Protein AF-A0A2V6NIA3-F1 (afdb_monomer_lite)

Radius of gyration: 20.64 Å; chains: 1; bounding box: 39×41×68 Å

pLDDT: mean 88.33, std 17.17, range [37.25, 98.81]

Foldseek 3Di:
DDDDDDDPPVPPDDPPQDKAKWKFFFDLVLCVDPVNCVVCVPDDSVDTDIDIDMDSDDRVVVLVCQCVVNVHDPRSVVTTDGIDCVVGPD

Sequence (90 aa):
MKRLRRLWRKEKSEPSFHHHVYVVLLEEKAAKHPSILRANPRRDPRKPCVYVGMSGLPPEHRFENHRHGYKSAWVVRKYGVRLMPELYQH

Secondary structure (DSSP, 8-state):
-------------------EEEEEEEPHHHHT-HHHHHH-TT--TTSPPEEEEEESS-HHHHHHHHHTTTT--HHHHHHEEEE-GGGT--

Structure (mmCIF, N/CA/C/O backbone):
data_AF-A0A2V6NIA3-F1
#
_entry.id   AF-A0A2V6NIA3-F1
#
loop_
_atom_site.group_PDB
_atom_site.id
_atom_site.type_symbol
_atom_site.label_atom_id
_atom_site.label_alt_id
_atom_site.label_comp_id
_atom_site.label_asym_id
_atom_site.label_entity_id
_atom_site.label_seq_id
_atom_site.pdbx_PDB_ins_code
_atom_site.Cartn_x
_atom_site.Cartn_y
_atom_site.Cartn_z
_atom_site.occupancy
_atom_site.B_iso_or_equiv
_atom_site.auth_seq_id
_atom_site.auth_comp_id
_atom_site.auth_asym_id
_atom_site.auth_atom_id
_atom_site.pdbx_PDB_model_num
ATOM 1 N N . MET A 1 1 ? 22.032 -27.545 -56.214 1.00 39.69 1 MET A N 1
ATOM 2 C CA . MET A 1 1 ? 22.821 -27.956 -55.027 1.00 39.69 1 MET A CA 1
ATOM 3 C C . MET A 1 1 ? 23.190 -26.724 -54.209 1.00 39.69 1 MET A C 1
ATOM 5 O O . MET A 1 1 ? 23.776 -25.833 -54.795 1.00 39.69 1 MET A O 1
ATOM 9 N N . LYS A 1 2 ? 22.935 -26.764 -52.884 1.00 37.25 2 LYS A N 1
ATOM 10 C CA . LYS A 1 2 ? 23.594 -25.994 -51.794 1.00 37.25 2 LYS A CA 1
ATOM 11 C C . LYS A 1 2 ? 23.386 -24.460 -51.815 1.00 37.25 2 LYS A C 1
ATOM 13 O O . LYS A 1 2 ? 23.731 -23.813 -52.779 1.00 37.25 2 LYS A O 1
ATOM 18 N N . ARG A 1 3 ? 22.922 -23.767 -50.774 1.00 43.56 3 ARG A N 1
ATOM 19 C CA . ARG A 1 3 ? 22.532 -24.075 -49.388 1.00 43.56 3 ARG A CA 1
ATOM 20 C C . ARG A 1 3 ? 21.621 -22.925 -48.939 1.00 43.56 3 ARG A C 1
ATOM 22 O O . ARG A 1 3 ? 22.020 -21.769 -49.016 1.00 43.56 3 ARG A O 1
ATOM 29 N N . LEU A 1 4 ? 20.457 -23.256 -48.392 1.00 53.69 4 LEU A N 1
ATOM 30 C CA . LEU A 1 4 ? 19.699 -22.369 -47.513 1.00 53.69 4 LEU A CA 1
ATOM 31 C C . LEU A 1 4 ? 20.520 -22.112 -46.235 1.00 53.69 4 LEU 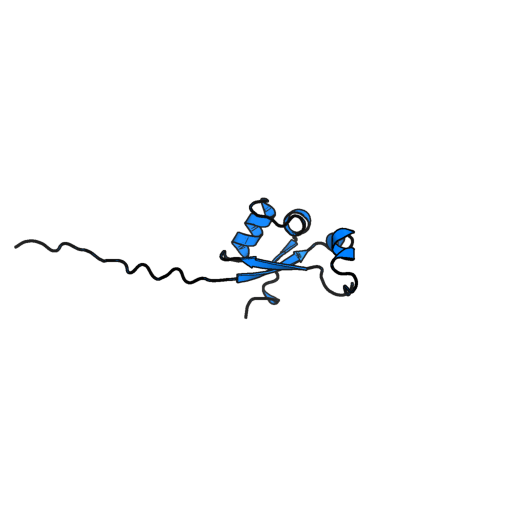A C 1
ATOM 33 O O . LEU A 1 4 ? 20.835 -23.048 -45.500 1.00 53.69 4 LEU A O 1
ATOM 37 N N . ARG A 1 5 ? 20.863 -20.852 -45.961 1.00 51.50 5 ARG A N 1
ATOM 38 C CA . ARG A 1 5 ? 21.252 -20.347 -44.631 1.00 51.50 5 ARG A CA 1
ATOM 39 C C . ARG A 1 5 ? 20.532 -19.011 -44.454 1.00 51.50 5 ARG A C 1
ATOM 41 O O . ARG A 1 5 ? 20.956 -18.001 -44.987 1.00 51.50 5 ARG A O 1
ATOM 48 N N . ARG A 1 6 ? 19.291 -19.035 -43.967 1.00 56.03 6 ARG A N 1
ATOM 49 C CA . ARG A 1 6 ? 18.942 -18.856 -42.548 1.00 56.03 6 ARG A CA 1
ATOM 50 C C . ARG A 1 6 ? 19.627 -17.634 -41.948 1.00 56.03 6 ARG A C 1
ATOM 52 O O . ARG A 1 6 ? 20.719 -17.776 -41.421 1.00 56.03 6 ARG A O 1
ATOM 59 N N . LEU A 1 7 ? 18.912 -16.514 -41.914 1.00 48.81 7 LEU A N 1
ATOM 60 C CA . LEU A 1 7 ? 18.895 -15.618 -40.761 1.00 48.81 7 LEU A CA 1
ATOM 61 C C . LEU A 1 7 ? 17.482 -15.032 -40.653 1.00 48.81 7 LEU A C 1
ATOM 63 O O . LEU A 1 7 ? 17.186 -13.978 -41.204 1.00 48.81 7 LEU A O 1
ATOM 67 N N . TRP A 1 8 ? 16.602 -15.735 -39.932 1.00 49.56 8 TRP A N 1
ATOM 68 C CA . TRP A 1 8 ? 15.485 -15.074 -39.261 1.00 49.56 8 TRP A CA 1
ATOM 69 C C . TRP A 1 8 ? 16.094 -14.049 -38.305 1.00 49.56 8 TRP A C 1
ATOM 71 O O . TRP A 1 8 ? 16.471 -14.372 -37.177 1.00 49.56 8 TRP A O 1
ATOM 81 N N . ARG A 1 9 ? 16.241 -12.812 -38.776 1.00 52.97 9 ARG A N 1
ATOM 82 C CA . ARG A 1 9 ? 16.416 -11.661 -37.904 1.00 52.97 9 ARG A CA 1
ATOM 83 C C . ARG A 1 9 ? 15.064 -11.491 -37.222 1.00 52.97 9 ARG A C 1
ATOM 85 O O . ARG A 1 9 ? 14.153 -10.918 -37.799 1.00 52.97 9 ARG A O 1
ATOM 92 N N . LYS A 1 10 ? 14.911 -12.101 -36.044 1.00 57.94 10 LYS A N 1
ATOM 93 C CA . LYS A 1 10 ? 13.789 -11.824 -35.147 1.00 57.94 10 LYS A CA 1
ATOM 94 C C . LYS A 1 10 ? 13.863 -10.319 -34.904 1.00 57.94 10 LYS A C 1
ATOM 96 O O . LYS A 1 10 ? 14.812 -9.872 -34.258 1.00 57.94 10 LYS A O 1
ATOM 101 N N . GLU A 1 11 ? 12.979 -9.545 -35.528 1.00 58.19 11 GLU A N 1
ATOM 102 C CA . GLU A 1 11 ? 12.815 -8.135 -35.195 1.00 58.19 11 GLU A CA 1
ATOM 103 C C . GLU A 1 11 ? 12.654 -8.090 -33.679 1.00 58.19 11 GLU A C 1
ATOM 105 O O . GLU A 1 11 ? 11.736 -8.693 -33.117 1.00 58.19 11 GLU A O 1
ATOM 110 N N . LYS A 1 12 ? 13.635 -7.502 -32.989 1.00 57.97 12 LYS A N 1
ATOM 111 C CA . LYS A 1 12 ? 13.456 -7.173 -31.585 1.00 57.97 12 LYS A CA 1
ATOM 112 C C . LYS A 1 12 ? 12.391 -6.092 -31.607 1.00 57.97 12 LYS A C 1
ATOM 114 O O . LYS A 1 12 ? 12.697 -4.963 -31.967 1.00 57.97 12 LYS A O 1
ATOM 119 N N . SER A 1 13 ? 11.151 -6.467 -31.313 1.00 64.00 13 SER A N 1
ATOM 120 C CA . SER A 1 13 ? 10.114 -5.499 -30.989 1.00 64.00 13 SER A CA 1
ATOM 121 C C . SER A 1 13 ? 10.699 -4.552 -29.947 1.00 64.00 13 SER A C 1
ATOM 123 O O . SER A 1 13 ? 11.258 -5.031 -28.951 1.00 64.00 13 SER A O 1
ATOM 125 N N . GLU A 1 14 ? 10.608 -3.245 -30.186 1.00 62.47 14 GLU A N 1
ATOM 126 C CA . GLU A 1 14 ? 10.912 -2.236 -29.172 1.00 62.47 14 GLU A CA 1
ATOM 127 C C . GLU A 1 14 ? 10.270 -2.659 -27.843 1.00 62.47 14 GLU A C 1
ATOM 129 O O . GLU A 1 14 ? 9.140 -3.170 -27.862 1.00 62.47 14 GLU A O 1
ATOM 134 N N . PRO A 1 15 ? 10.970 -2.545 -26.697 1.00 60.81 15 PRO A N 1
ATOM 135 C CA . PRO A 1 15 ? 10.375 -2.885 -25.421 1.00 60.81 15 PRO A CA 1
ATOM 136 C C . PRO A 1 15 ? 9.189 -1.951 -25.213 1.00 60.81 15 PRO A C 1
ATOM 138 O O . PRO A 1 15 ? 9.343 -0.778 -24.888 1.00 60.81 15 PRO A O 1
ATOM 141 N N . SER A 1 16 ? 7.994 -2.478 -25.448 1.00 64.88 16 SER A N 1
ATOM 142 C CA . SER A 1 16 ? 6.764 -1.781 -25.136 1.00 64.88 16 SER A CA 1
ATOM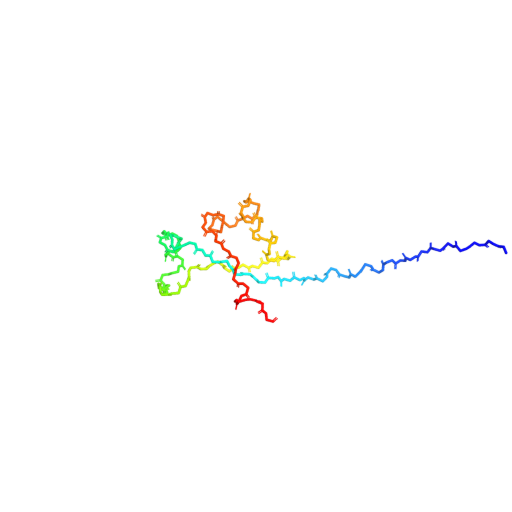 143 C C . SER A 1 16 ? 6.776 -1.518 -23.634 1.00 64.88 16 SER A C 1
ATOM 145 O O . SER A 1 16 ? 6.751 -2.452 -22.825 1.00 64.88 16 SER A O 1
ATOM 147 N N . PHE A 1 17 ? 6.911 -0.245 -23.257 1.00 60.47 17 PHE A N 1
ATOM 148 C CA . PHE A 1 17 ? 6.856 0.181 -21.867 1.00 60.47 17 PHE A CA 1
ATOM 149 C C . PHE A 1 17 ? 5.425 -0.001 -21.370 1.00 60.47 17 PHE A C 1
ATOM 151 O O . PHE A 1 17 ? 4.585 0.892 -21.448 1.00 60.47 17 PHE A O 1
ATOM 158 N N . HIS A 1 18 ? 5.142 -1.197 -20.873 1.00 74.81 18 HIS A N 1
ATOM 159 C CA . HIS A 1 18 ? 3.889 -1.493 -20.211 1.00 74.81 18 HIS A CA 1
ATOM 160 C C . HIS A 1 18 ? 4.008 -1.062 -18.755 1.00 74.81 18 HIS A C 1
ATOM 162 O O . HIS A 1 18 ? 4.714 -1.680 -17.961 1.00 74.81 18 HIS A O 1
ATOM 168 N N . HIS A 1 19 ? 3.344 0.038 -18.413 1.00 87.94 19 HIS A N 1
ATOM 169 C CA . HIS A 1 19 ? 3.156 0.437 -17.028 1.00 87.94 19 HIS A CA 1
ATOM 170 C C . HIS A 1 19 ? 1.830 -0.127 -16.528 1.00 87.94 19 HIS A C 1
ATOM 172 O O . HIS A 1 19 ? 0.780 0.097 -17.123 1.00 87.94 19 HIS A O 1
ATOM 178 N N . HIS A 1 20 ? 1.883 -0.835 -15.408 1.00 93.44 20 HIS A N 1
ATOM 179 C CA . HIS A 1 20 ? 0.718 -1.340 -14.707 1.00 93.44 20 HIS A CA 1
ATOM 180 C C . HIS A 1 20 ? 0.491 -0.502 -13.457 1.00 93.44 20 HIS A C 1
ATOM 182 O O . HIS A 1 20 ? 1.367 -0.421 -12.590 1.00 93.44 20 HIS A O 1
ATOM 188 N N . VAL A 1 21 ? -0.689 0.102 -13.350 1.00 96.69 21 VAL A N 1
ATOM 189 C CA . VAL A 1 21 ? -1.205 0.578 -12.065 1.00 96.69 21 VAL A CA 1
ATOM 190 C C . VAL A 1 21 ? -1.780 -0.625 -11.331 1.00 96.69 21 VAL A C 1
ATOM 192 O O . VAL A 1 21 ? -2.411 -1.483 -11.940 1.00 96.69 21 VAL A O 1
ATOM 195 N N . TYR A 1 22 ? -1.541 -0.705 -10.027 1.00 97.88 22 TYR A N 1
ATOM 196 C CA . TYR A 1 22 ? -2.091 -1.762 -9.193 1.00 97.88 22 TYR A CA 1
ATOM 197 C C . TYR A 1 22 ? -2.559 -1.209 -7.856 1.00 97.88 22 TYR A C 1
ATOM 199 O O . TYR A 1 22 ? -1.986 -0.261 -7.307 1.00 97.88 22 TYR A O 1
ATOM 207 N N . VAL A 1 23 ? -3.595 -1.845 -7.319 1.00 98.69 23 VAL A N 1
ATOM 208 C CA . VAL A 1 23 ? -4.164 -1.516 -6.015 1.00 98.69 23 VAL A CA 1
ATOM 209 C C . VAL A 1 23 ? -4.083 -2.740 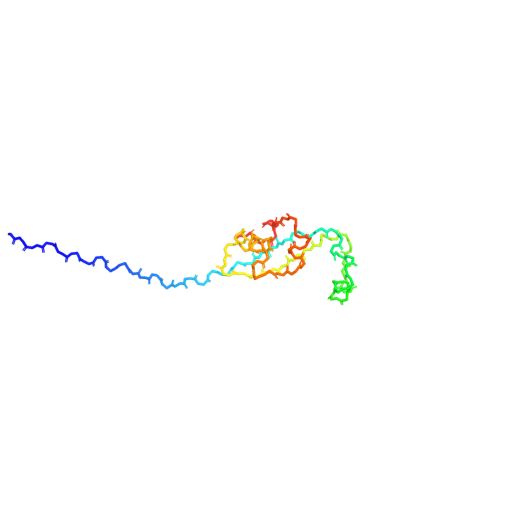-5.117 1.00 98.69 23 VAL A C 1
ATOM 211 O O . VAL A 1 23 ? -4.491 -3.833 -5.507 1.00 98.69 23 VAL A O 1
ATOM 214 N N . VAL A 1 24 ? -3.537 -2.563 -3.916 1.00 98.75 24 VAL A N 1
ATOM 215 C CA . VAL A 1 24 ? -3.442 -3.601 -2.886 1.00 98.75 24 VAL A CA 1
ATOM 216 C C . VAL A 1 24 ? -4.340 -3.222 -1.718 1.00 98.75 24 VAL A C 1
ATOM 218 O O . VAL A 1 24 ? -4.190 -2.138 -1.15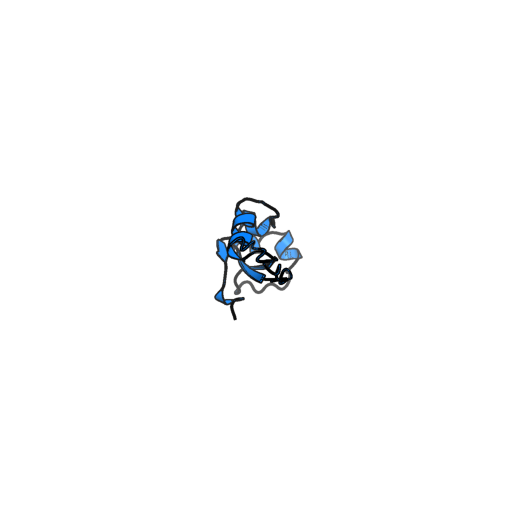3 1.00 98.75 24 VAL A O 1
ATOM 221 N N . LEU A 1 25 ? -5.222 -4.133 -1.317 1.00 98.81 25 LEU A N 1
ATOM 222 C CA . LEU A 1 25 ? -5.941 -4.041 -0.052 1.00 98.81 25 LEU A CA 1
ATOM 223 C C . LEU A 1 25 ? -4.958 -4.221 1.107 1.00 98.81 25 LEU A C 1
ATOM 225 O O . LEU A 1 25 ? -4.222 -5.208 1.156 1.00 98.81 25 LEU A O 1
ATOM 229 N N . LEU A 1 26 ? -4.963 -3.285 2.048 1.00 98.50 26 LEU A N 1
ATOM 230 C CA . LEU A 1 26 ? -4.190 -3.355 3.281 1.00 98.50 26 LEU A CA 1
ATOM 231 C C . LEU A 1 26 ? -5.085 -3.780 4.447 1.00 98.50 26 LEU A C 1
ATOM 233 O O . LEU A 1 26 ? -6.262 -3.428 4.502 1.00 98.50 26 LEU A O 1
ATOM 237 N N . GLU A 1 27 ? -4.502 -4.476 5.419 1.00 98.12 27 GLU A N 1
ATOM 238 C CA . GLU A 1 27 ? -5.147 -4.741 6.701 1.00 98.12 27 GLU A CA 1
ATOM 239 C C . GLU A 1 27 ? -5.561 -3.432 7.392 1.00 98.12 27 GLU A C 1
ATOM 241 O O . GLU A 1 27 ? -4.831 -2.437 7.365 1.00 98.12 27 GLU A O 1
ATOM 246 N N . GLU A 1 28 ? -6.686 -3.442 8.109 1.00 95.06 28 GLU A N 1
ATOM 247 C CA . GLU A 1 28 ? -7.218 -2.252 8.793 1.00 95.06 28 GLU A CA 1
ATOM 248 C C . GLU A 1 28 ? -6.229 -1.625 9.784 1.00 95.06 28 GLU A C 1
ATOM 250 O O . GLU A 1 28 ? -6.195 -0.404 9.957 1.00 95.06 28 GLU A O 1
ATOM 255 N N . LYS A 1 29 ? -5.369 -2.444 10.403 1.00 96.38 29 LYS A N 1
ATOM 256 C CA . LYS A 1 29 ? -4.322 -1.976 11.323 1.00 96.38 29 LYS A CA 1
ATOM 257 C C . LYS A 1 29 ? -3.341 -1.002 10.657 1.00 96.38 29 LYS A C 1
ATOM 259 O O . LYS A 1 29 ? -2.800 -0.136 11.343 1.00 96.38 29 LYS A O 1
ATOM 264 N N . ALA A 1 30 ? -3.157 -1.077 9.334 1.00 97.31 30 ALA A N 1
ATOM 265 C CA . ALA A 1 30 ? -2.345 -0.120 8.586 1.00 97.31 30 ALA A CA 1
ATOM 266 C C . ALA A 1 30 ? -2.911 1.304 8.689 1.00 97.31 30 ALA A C 1
ATOM 268 O O . ALA A 1 30 ? -2.159 2.250 8.912 1.00 97.31 30 ALA A O 1
ATOM 269 N N . ALA A 1 31 ? -4.237 1.461 8.614 1.00 95.75 31 ALA A N 1
ATOM 270 C CA . ALA A 1 31 ? -4.894 2.767 8.669 1.00 95.75 31 ALA A CA 1
ATOM 271 C C . ALA A 1 31 ? -4.666 3.503 9.999 1.00 95.75 31 ALA A C 1
ATOM 273 O O . ALA A 1 31 ? -4.755 4.725 10.038 1.00 95.75 31 ALA A O 1
ATOM 274 N N . LYS A 1 32 ? -4.352 2.770 11.074 1.00 95.50 32 LYS A N 1
ATOM 275 C CA . LYS A 1 32 ? -4.085 3.318 12.412 1.00 95.50 32 LYS A CA 1
ATOM 276 C C . LYS A 1 32 ? -2.612 3.688 12.626 1.00 95.50 32 LYS A C 1
ATOM 278 O O . LYS A 1 32 ? -2.264 4.224 13.674 1.00 95.50 32 LYS A O 1
ATOM 283 N N . HIS A 1 33 ? -1.727 3.397 11.670 1.00 97.25 33 HIS A N 1
ATOM 284 C CA . HIS A 1 33 ? -0.304 3.676 11.827 1.00 97.25 33 HIS A CA 1
ATOM 285 C C . HIS A 1 33 ? -0.035 5.195 11.824 1.00 97.25 33 HIS A C 1
ATOM 287 O O . HIS A 1 33 ? -0.494 5.874 10.902 1.00 97.25 33 HIS A O 1
ATOM 293 N N . PRO A 1 34 ? 0.764 5.748 12.763 1.00 97.19 34 PRO A N 1
ATOM 294 C CA . PRO A 1 34 ? 0.956 7.197 12.887 1.00 97.19 34 PRO A CA 1
ATOM 295 C C . PRO A 1 34 ? 1.440 7.888 11.608 1.00 97.19 34 PRO A C 1
ATOM 297 O O . PRO A 1 34 ? 0.975 8.976 11.277 1.00 97.19 34 PRO A O 1
ATOM 300 N N . SER A 1 35 ? 2.346 7.256 10.853 1.00 96.12 35 SER A N 1
ATOM 301 C CA . SER A 1 35 ? 2.818 7.819 9.580 1.00 96.12 35 SER A CA 1
ATOM 302 C C . SER A 1 35 ? 1.736 7.840 8.497 1.00 96.12 35 SER A C 1
ATOM 304 O O . SER A 1 35 ? 1.707 8.772 7.701 1.00 96.12 35 SER A O 1
ATOM 306 N N . ILE A 1 36 ? 0.831 6.856 8.486 1.00 96.12 36 ILE A N 1
ATOM 307 C CA . ILE A 1 36 ? -0.275 6.780 7.523 1.00 96.12 36 ILE A CA 1
ATOM 308 C C . ILE A 1 36 ? -1.347 7.808 7.882 1.00 96.12 36 ILE A C 1
ATOM 310 O O . ILE A 1 36 ? -1.799 8.533 7.002 1.00 96.12 36 ILE A O 1
ATOM 314 N N . LEU A 1 37 ? -1.684 7.942 9.168 1.00 96.06 37 LEU A N 1
ATOM 315 C CA . LEU A 1 37 ? -2.595 8.981 9.657 1.00 96.06 37 LEU A CA 1
ATOM 316 C C . LEU A 1 37 ? -2.075 10.386 9.333 1.00 96.06 37 LEU A C 1
ATOM 318 O O . LEU A 1 37 ? -2.824 11.223 8.841 1.00 96.06 37 LEU A O 1
ATOM 322 N N . ARG A 1 38 ? -0.776 10.631 9.548 1.00 97.00 38 ARG A N 1
ATOM 323 C CA . ARG A 1 38 ? -0.147 11.920 9.233 1.00 97.00 38 ARG A CA 1
ATOM 324 C C . ARG A 1 38 ? -0.134 12.212 7.733 1.00 97.00 38 ARG A C 1
ATOM 326 O O . ARG 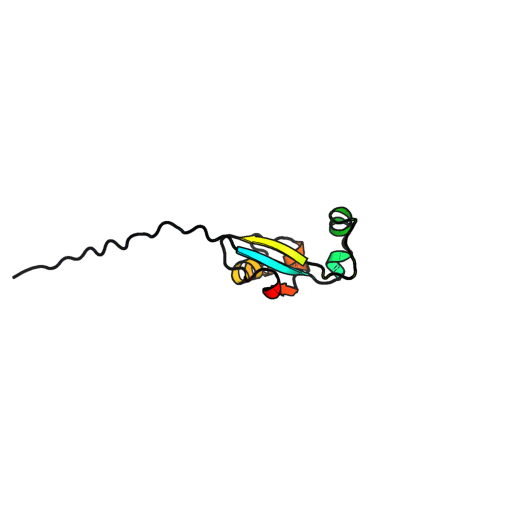A 1 38 ? -0.348 13.353 7.343 1.00 97.00 38 ARG A O 1
ATOM 333 N N . ALA A 1 39 ? 0.126 11.201 6.905 1.00 95.06 39 ALA A N 1
ATOM 334 C CA . ALA A 1 39 ? 0.155 11.351 5.451 1.00 95.06 39 ALA A CA 1
ATOM 335 C C . ALA A 1 39 ? -1.248 11.471 4.832 1.00 95.06 39 ALA A C 1
ATOM 337 O O . ALA A 1 39 ? -1.394 12.059 3.765 1.00 95.06 39 ALA A O 1
ATOM 338 N N . ASN A 1 40 ? -2.276 10.925 5.487 1.00 95.31 40 ASN A N 1
ATOM 339 C CA . ASN A 1 40 ? -3.656 10.951 5.012 1.00 95.31 40 ASN A CA 1
ATOM 340 C C . ASN A 1 40 ? -4.629 11.416 6.117 1.00 95.31 40 ASN A C 1
ATOM 342 O O . ASN A 1 40 ? -5.469 10.636 6.576 1.00 95.31 40 ASN A O 1
ATOM 346 N N . PRO A 1 41 ? -4.539 12.690 6.551 1.00 95.88 41 PRO A N 1
ATOM 347 C CA . PRO A 1 41 ? -5.278 13.196 7.712 1.00 95.88 41 PRO A CA 1
ATOM 348 C C . PRO A 1 41 ? -6.789 13.307 7.479 1.00 95.88 41 PRO A C 1
ATOM 350 O O . PRO A 1 41 ? -7.556 13.372 8.433 1.00 95.88 41 PRO A O 1
ATOM 353 N N . ARG A 1 42 ? -7.232 13.327 6.216 1.00 96.25 42 ARG A N 1
ATOM 354 C CA . ARG A 1 42 ? -8.650 13.414 5.825 1.00 96.25 42 ARG A CA 1
ATOM 355 C C . ARG A 1 42 ? -9.205 12.073 5.338 1.00 96.25 42 ARG A C 1
ATOM 357 O O . ARG A 1 42 ? -10.172 12.044 4.581 1.00 96.25 42 ARG A O 1
ATOM 364 N N . ARG A 1 43 ? -8.570 10.959 5.719 1.00 93.69 43 ARG A N 1
ATOM 365 C CA . ARG A 1 43 ? -9.018 9.619 5.333 1.00 93.69 43 ARG A CA 1
ATOM 366 C C . ARG A 1 43 ? -10.437 9.365 5.839 1.00 93.69 43 ARG A C 1
ATOM 368 O O . ARG A 1 43 ? -10.701 9.475 7.031 1.00 93.69 43 ARG A O 1
ATOM 375 N N . ASP A 1 44 ? -11.306 8.919 4.938 1.00 95.31 44 ASP A N 1
ATOM 376 C CA . ASP A 1 44 ? -12.609 8.366 5.299 1.00 95.31 44 ASP A CA 1
ATOM 377 C C . ASP A 1 44 ? -12.430 6.950 5.888 1.00 95.31 44 ASP A C 1
ATOM 379 O O . ASP A 1 44 ? -11.955 6.054 5.176 1.00 95.31 44 ASP A O 1
ATOM 383 N N . PRO A 1 45 ? -12.781 6.717 7.167 1.00 92.62 45 PRO A N 1
ATOM 384 C CA . PRO A 1 45 ? -12.636 5.410 7.800 1.00 92.62 45 PRO A CA 1
ATOM 385 C C . PRO A 1 45 ? -13.593 4.351 7.240 1.00 92.62 45 PRO A C 1
ATOM 387 O O . PRO A 1 45 ? -13.335 3.167 7.434 1.00 92.62 45 PRO A O 1
ATOM 390 N N . ARG A 1 46 ? -14.661 4.741 6.529 1.00 95.12 46 ARG A N 1
ATOM 391 C CA . ARG A 1 46 ? -15.612 3.804 5.904 1.00 95.12 46 ARG A CA 1
ATOM 392 C C . ARG A 1 46 ? -15.051 3.150 4.640 1.00 95.12 46 ARG A C 1
ATOM 394 O O . ARG A 1 46 ? -15.577 2.138 4.190 1.00 95.12 46 ARG A O 1
ATOM 401 N N . LYS A 1 47 ? -13.997 3.724 4.051 1.00 94.94 47 LYS A N 1
ATOM 402 C CA . LYS A 1 47 ? -13.355 3.202 2.838 1.00 94.94 47 LYS A CA 1
ATOM 403 C C . LYS A 1 47 ? -12.235 2.221 3.187 1.00 94.94 47 LYS A C 1
ATOM 405 O O . LYS A 1 47 ? -11.521 2.439 4.172 1.00 94.94 47 LYS A O 1
ATOM 410 N N . PRO A 1 48 ? -11.984 1.191 2.358 1.00 96.25 48 PRO A N 1
ATOM 411 C CA . PRO A 1 48 ? -10.865 0.280 2.577 1.00 96.25 48 PRO A CA 1
ATOM 412 C C . PRO A 1 48 ? -9.527 1.031 2.649 1.00 96.25 48 PRO A C 1
ATOM 414 O O . PRO A 1 48 ? -9.348 2.122 2.094 1.00 96.25 48 PRO A O 1
ATOM 417 N N . CYS A 1 49 ? -8.572 0.480 3.398 1.00 97.12 49 CYS A N 1
ATOM 418 C CA . CYS A 1 49 ? -7.198 0.970 3.378 1.00 97.12 49 CYS A CA 1
ATOM 419 C C . CYS A 1 49 ? -6.491 0.332 2.192 1.00 97.12 49 CYS A C 1
ATOM 421 O O . CYS A 1 49 ? -6.423 -0.889 2.113 1.00 97.12 49 CYS A O 1
ATOM 423 N N . VAL A 1 50 ? -6.003 1.143 1.258 1.00 98.06 50 VAL A N 1
ATOM 424 C CA . VAL A 1 50 ? -5.367 0.643 0.040 1.00 98.06 50 VAL A CA 1
ATOM 425 C C . VAL A 1 50 ? -4.002 1.277 -0.165 1.00 98.06 50 VAL A C 1
ATOM 427 O O . VAL A 1 50 ? -3.772 2.431 0.200 1.00 98.06 50 VAL A O 1
ATOM 430 N N . TYR A 1 51 ? -3.107 0.510 -0.774 1.00 98.00 51 TYR A N 1
ATOM 431 C CA . TYR A 1 51 ? -1.875 1.004 -1.367 1.00 98.00 51 TYR A CA 1
ATOM 432 C C . TYR A 1 51 ? -2.038 1.034 -2.885 1.00 98.00 51 TYR A C 1
ATOM 434 O O . TYR A 1 51 ? -2.440 0.032 -3.475 1.00 98.00 51 TYR A O 1
ATOM 442 N N . VAL A 1 52 ? -1.696 2.161 -3.506 1.00 98.00 52 VAL A N 1
ATOM 443 C CA . VAL A 1 52 ? -1.683 2.319 -4.964 1.00 98.00 52 VAL A CA 1
ATOM 444 C C . VAL A 1 52 ? -0.237 2.466 -5.411 1.00 98.00 52 VAL A C 1
ATOM 446 O O . VAL A 1 52 ? 0.517 3.252 -4.835 1.00 98.00 52 VAL A O 1
ATOM 449 N N . GLY A 1 53 ? 0.155 1.701 -6.423 1.00 97.06 53 GLY A N 1
ATOM 450 C CA . GLY A 1 53 ? 1.492 1.765 -6.997 1.00 97.06 53 GLY A CA 1
ATOM 451 C C . GLY A 1 53 ? 1.476 1.614 -8.511 1.00 97.06 53 GLY A C 1
ATOM 452 O O . GLY A 1 53 ? 0.460 1.263 -9.107 1.00 97.06 53 GLY A O 1
ATOM 453 N N . MET A 1 54 ? 2.636 1.862 -9.120 1.00 96.88 54 MET A N 1
ATOM 454 C CA . MET A 1 54 ? 2.887 1.584 -10.533 1.00 96.88 54 MET A CA 1
ATOM 455 C C . MET A 1 54 ? 4.105 0.668 -10.692 1.00 96.88 54 MET A C 1
ATOM 457 O O . MET A 1 54 ? 5.039 0.718 -9.884 1.00 96.88 54 MET A O 1
ATOM 461 N N . SER A 1 55 ? 4.124 -0.171 -11.724 1.00 95.25 55 SER A N 1
ATOM 462 C CA . SER A 1 55 ? 5.284 -1.003 -12.054 1.00 95.25 55 SER A CA 1
ATOM 463 C C . SER A 1 55 ? 5.359 -1.332 -13.539 1.00 95.25 55 SER A C 1
ATOM 465 O O . SER A 1 55 ? 4.337 -1.399 -14.204 1.00 95.25 55 SER A O 1
ATOM 467 N N . GLY A 1 56 ? 6.571 -1.580 -14.043 1.00 94.25 56 GLY A N 1
ATOM 468 C CA . GLY A 1 56 ? 6.767 -2.222 -15.349 1.00 94.25 56 GLY A CA 1
ATOM 469 C C . GLY A 1 56 ? 6.597 -3.748 -15.318 1.00 94.25 56 GLY A C 1
ATOM 470 O O . GLY A 1 56 ? 6.732 -4.407 -16.339 1.00 94.25 56 GLY A O 1
ATOM 471 N N . LEU A 1 57 ? 6.372 -4.326 -14.134 1.00 94.62 57 LEU A N 1
ATOM 472 C CA . LEU A 1 57 ? 6.066 -5.743 -13.958 1.00 94.62 57 LEU A CA 1
ATOM 473 C C . LEU A 1 57 ? 4.548 -5.949 -13.902 1.00 94.62 57 LEU A C 1
ATOM 475 O O . LEU A 1 57 ? 3.848 -5.042 -13.439 1.00 94.62 57 LEU A O 1
ATOM 479 N N . PRO A 1 58 ? 4.054 -7.156 -14.238 1.00 95.50 58 PRO A N 1
ATOM 480 C CA . PRO A 1 58 ? 2.683 -7.542 -13.933 1.00 95.50 58 PRO A CA 1
ATOM 481 C C . PRO A 1 58 ? 2.345 -7.285 -12.451 1.00 95.50 58 PRO A C 1
ATOM 483 O O . PRO A 1 58 ? 3.200 -7.550 -11.588 1.00 95.50 58 PRO A O 1
ATOM 486 N N . PRO A 1 59 ? 1.138 -6.780 -12.127 1.00 97.12 59 PRO A N 1
ATOM 487 C CA . PRO A 1 59 ? 0.706 -6.512 -10.753 1.00 97.12 59 PRO A CA 1
ATOM 488 C C . PRO A 1 59 ? 0.952 -7.671 -9.784 1.00 97.12 59 PRO A C 1
ATOM 490 O O . PRO A 1 59 ? 1.389 -7.450 -8.655 1.00 97.12 59 PRO A O 1
ATOM 493 N N . GLU A 1 60 ? 0.745 -8.906 -10.233 1.00 97.88 60 GLU A N 1
ATOM 494 C CA . GLU A 1 60 ? 0.917 -10.138 -9.462 1.00 97.88 60 GLU A CA 1
ATOM 495 C C . GLU A 1 60 ? 2.385 -10.341 -9.083 1.00 97.88 60 GLU A C 1
ATOM 497 O O . GLU A 1 60 ? 2.715 -10.510 -7.909 1.00 97.88 60 GLU A O 1
ATOM 502 N N . HIS A 1 61 ? 3.292 -10.225 -10.058 1.00 97.88 61 HIS A N 1
ATOM 503 C CA . HIS A 1 61 ? 4.735 -10.322 -9.824 1.00 97.88 61 HIS A CA 1
ATOM 504 C C . HIS A 1 61 ? 5.224 -9.182 -8.928 1.00 97.88 61 HIS A C 1
ATOM 506 O O . HIS A 1 61 ? 6.078 -9.364 -8.055 1.00 97.88 61 HIS A O 1
ATOM 512 N N . ARG A 1 62 ? 4.676 -7.978 -9.124 1.00 98.12 62 ARG A N 1
ATOM 513 C CA . ARG A 1 62 ? 5.010 -6.822 -8.298 1.00 98.12 62 ARG A CA 1
ATOM 514 C C . ARG A 1 62 ? 4.554 -7.008 -6.850 1.00 98.12 62 ARG A C 1
ATOM 516 O O . ARG A 1 62 ? 5.296 -6.625 -5.938 1.00 98.12 62 ARG A O 1
ATOM 523 N N . PHE A 1 63 ? 3.370 -7.577 -6.641 1.00 98.50 63 PHE A N 1
ATOM 524 C CA . PHE A 1 63 ? 2.830 -7.884 -5.322 1.00 98.50 63 PHE A CA 1
ATOM 525 C C . PHE A 1 63 ? 3.622 -8.998 -4.629 1.00 98.50 63 PHE A C 1
ATOM 527 O O . PHE A 1 63 ? 3.975 -8.849 -3.461 1.00 98.50 63 PHE A O 1
ATOM 534 N N . GLU A 1 64 ? 4.025 -10.042 -5.350 1.00 98.44 64 GLU A N 1
ATOM 535 C CA . GLU A 1 64 ? 4.875 -11.101 -4.798 1.00 98.44 64 GLU A CA 1
ATOM 536 C C . GLU A 1 64 ? 6.247 -10.564 -4.360 1.00 98.44 64 GLU A C 1
ATOM 538 O O . GLU A 1 64 ? 6.707 -10.817 -3.244 1.00 98.44 64 GLU A O 1
ATOM 543 N N . ASN A 1 65 ? 6.855 -9.693 -5.173 1.00 98.38 65 ASN A N 1
ATOM 544 C CA . ASN A 1 65 ? 8.064 -8.961 -4.787 1.00 98.38 65 ASN A CA 1
ATOM 545 C C . ASN A 1 65 ? 7.859 -8.169 -3.488 1.00 98.38 65 ASN A C 1
ATOM 547 O O . ASN A 1 65 ? 8.736 -8.156 -2.621 1.00 98.38 65 ASN A O 1
ATOM 551 N N . HIS A 1 66 ? 6.692 -7.536 -3.315 1.00 98.44 66 HIS A N 1
ATOM 552 C CA . HIS A 1 66 ? 6.388 -6.838 -2.072 1.00 98.44 66 HIS A CA 1
ATOM 553 C C . HIS A 1 66 ? 6.378 -7.771 -0.859 1.00 98.44 66 HIS A C 1
ATOM 555 O O . HIS A 1 66 ? 6.972 -7.414 0.166 1.00 98.44 66 HIS A O 1
ATOM 561 N N . ARG A 1 67 ? 5.732 -8.937 -0.981 1.00 96.81 67 ARG A N 1
ATOM 562 C CA . ARG A 1 67 ? 5.620 -9.946 0.083 1.00 96.81 67 ARG A CA 1
ATOM 563 C C . ARG A 1 67 ? 6.982 -10.516 0.471 1.00 96.81 67 ARG A C 1
ATOM 565 O O . ARG A 1 67 ? 7.283 -10.608 1.657 1.00 96.81 67 ARG A O 1
ATOM 572 N N . HIS A 1 68 ? 7.848 -10.765 -0.510 1.00 97.62 68 HIS A N 1
ATOM 573 C CA . HIS A 1 68 ? 9.229 -11.205 -0.286 1.00 97.62 68 HIS A CA 1
ATOM 574 C C . HIS A 1 68 ? 10.186 -10.086 0.144 1.00 97.62 68 HIS A C 1
ATOM 576 O O . HIS A 1 68 ? 11.348 -10.333 0.454 1.00 97.62 68 HIS A O 1
ATOM 582 N N . GLY A 1 69 ? 9.720 -8.836 0.184 1.00 97.56 69 GLY A N 1
ATOM 583 C CA . GLY A 1 69 ? 10.544 -7.697 0.573 1.00 97.56 69 GLY A CA 1
ATOM 584 C C . GLY A 1 69 ? 11.520 -7.212 -0.499 1.00 97.56 69 GLY A C 1
ATOM 585 O O . GLY A 1 69 ? 12.306 -6.308 -0.222 1.00 97.56 69 GLY A O 1
ATOM 586 N N . TYR A 1 70 ? 11.445 -7.736 -1.721 1.00 98.25 70 TYR A N 1
ATOM 587 C CA . TYR A 1 70 ? 12.243 -7.263 -2.843 1.00 98.25 70 TYR A CA 1
ATOM 588 C C . TYR A 1 70 ? 11.661 -5.964 -3.409 1.00 98.25 70 TYR A C 1
ATOM 590 O O . TYR A 1 70 ? 10.504 -5.916 -3.833 1.00 98.25 70 TYR A O 1
ATOM 598 N N . LYS A 1 71 ? 12.462 -4.885 -3.401 1.00 96.50 71 LYS A N 1
ATOM 599 C CA . LYS A 1 71 ? 12.041 -3.536 -3.836 1.00 96.50 71 LYS A CA 1
ATOM 600 C C . LYS A 1 71 ? 10.649 -3.180 -3.291 1.00 96.50 71 LYS A C 1
ATOM 602 O O . LYS A 1 71 ? 9.748 -2.770 -4.026 1.00 96.50 71 LYS A O 1
ATOM 607 N N . SER A 1 72 ? 10.433 -3.437 -2.002 1.00 97.19 72 SER A N 1
ATOM 608 C CA . SER A 1 72 ? 9.102 -3.425 -1.399 1.00 97.19 72 SER A CA 1
ATOM 609 C C . SER A 1 72 ? 8.817 -2.139 -0.627 1.00 97.19 72 SER A C 1
ATOM 611 O O . SER A 1 72 ? 9.654 -1.650 0.125 1.00 97.19 72 SER A O 1
ATOM 613 N N . ALA A 1 73 ? 7.591 -1.631 -0.757 1.00 97.88 73 ALA A N 1
ATOM 614 C CA . ALA A 1 73 ? 7.022 -0.703 0.206 1.00 97.88 73 ALA A CA 1
ATOM 615 C C . ALA A 1 73 ? 6.735 -1.444 1.519 1.00 97.88 73 ALA A C 1
ATOM 617 O O . ALA A 1 73 ? 5.989 -2.427 1.537 1.00 97.88 73 ALA A O 1
ATOM 618 N N . TRP A 1 74 ? 7.292 -0.938 2.622 1.00 97.94 74 TRP A N 1
ATOM 619 C CA . TRP A 1 74 ? 7.173 -1.553 3.948 1.00 97.94 74 TRP A CA 1
ATOM 620 C C . TRP A 1 74 ? 5.713 -1.830 4.345 1.00 97.94 74 TRP A C 1
ATOM 622 O O . TRP A 1 74 ? 5.425 -2.865 4.941 1.00 97.94 74 TRP A O 1
ATOM 632 N N . VAL A 1 75 ? 4.789 -0.934 3.975 1.00 98.12 75 VAL A N 1
ATOM 633 C CA . VAL A 1 75 ? 3.361 -1.035 4.303 1.00 98.12 75 VAL A CA 1
ATOM 634 C C . VAL A 1 75 ? 2.706 -2.233 3.618 1.00 98.12 75 VAL A C 1
ATOM 636 O O . VAL A 1 75 ? 1.961 -2.963 4.258 1.00 98.12 75 VAL A O 1
ATOM 639 N N . VAL A 1 76 ? 3.036 -2.488 2.349 1.00 98.44 76 VAL A N 1
ATOM 640 C CA . VAL A 1 76 ? 2.509 -3.633 1.593 1.00 98.44 76 VAL A CA 1
ATOM 641 C C . VAL A 1 76 ? 3.130 -4.927 2.098 1.00 98.44 76 VAL A C 1
ATOM 643 O O . VAL A 1 76 ? 2.426 -5.911 2.276 1.00 98.44 76 VAL A O 1
ATOM 646 N N . ARG A 1 77 ? 4.435 -4.925 2.397 1.00 98.44 77 ARG A N 1
ATOM 647 C CA . ARG A 1 77 ? 5.100 -6.092 2.993 1.00 98.44 77 ARG A CA 1
ATOM 648 C C . ARG A 1 77 ? 4.479 -6.481 4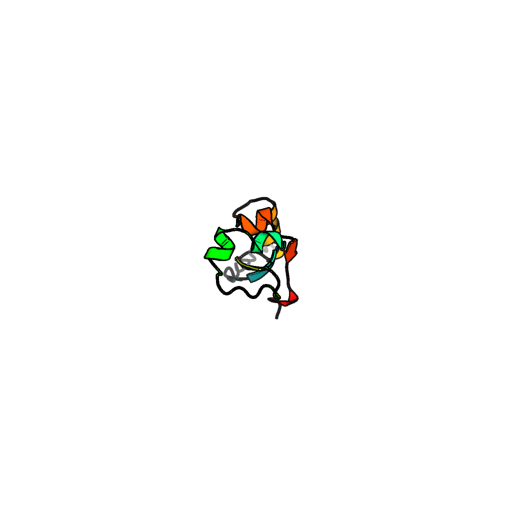.337 1.00 98.44 77 ARG A C 1
ATOM 650 O O . ARG A 1 77 ? 4.338 -7.662 4.618 1.00 98.44 77 ARG A O 1
ATOM 657 N N . LYS A 1 78 ? 4.169 -5.493 5.181 1.00 98.25 78 LYS A N 1
ATOM 658 C CA . LYS A 1 78 ? 3.704 -5.720 6.555 1.00 98.25 78 LYS A CA 1
ATOM 659 C C . LYS A 1 78 ? 2.194 -5.943 6.660 1.00 98.25 78 LYS A C 1
ATOM 661 O O . LYS A 1 78 ? 1.762 -6.635 7.574 1.00 98.25 78 LYS A O 1
ATOM 666 N N . TYR A 1 79 ? 1.411 -5.321 5.781 1.00 98.50 79 TYR A N 1
ATOM 667 C CA . TYR A 1 79 ? -0.048 -5.254 5.900 1.00 98.50 79 TYR A CA 1
ATOM 668 C C . TYR A 1 79 ? -0.795 -5.595 4.605 1.00 98.50 79 TYR A C 1
ATOM 670 O O . TYR A 1 79 ? -2.008 -5.433 4.561 1.00 98.50 79 TYR A O 1
ATOM 678 N N . GLY A 1 80 ? -0.116 -5.994 3.528 1.00 98.31 80 GLY A N 1
ATOM 679 C CA . GLY A 1 80 ? -0.766 -6.322 2.259 1.00 98.31 80 GLY A CA 1
ATOM 680 C C . GLY A 1 80 ? -1.577 -7.614 2.346 1.00 98.31 80 GLY A C 1
ATOM 681 O O . GLY A 1 80 ? -1.043 -8.649 2.733 1.00 98.31 80 GLY A O 1
ATOM 682 N N . VAL A 1 81 ? -2.849 -7.550 1.947 1.00 98.56 81 VAL A N 1
ATOM 683 C CA . VAL A 1 81 ? -3.793 -8.679 1.975 1.00 98.56 81 VAL A CA 1
ATOM 684 C C . VAL A 1 81 ? -3.915 -9.320 0.594 1.00 98.56 81 VAL A C 1
ATOM 686 O O . VAL A 1 81 ? -3.595 -10.492 0.422 1.00 98.56 81 VAL A O 1
ATOM 689 N N . ARG A 1 82 ? -4.368 -8.553 -0.406 1.00 98.69 82 ARG A N 1
ATOM 690 C CA . ARG A 1 82 ? -4.572 -9.017 -1.788 1.00 98.69 82 ARG A CA 1
ATOM 691 C C . ARG A 1 82 ? -4.547 -7.857 -2.777 1.00 98.69 82 ARG A C 1
ATOM 693 O O . ARG A 1 82 ? -4.752 -6.709 -2.385 1.00 98.69 82 ARG A O 1
ATOM 700 N N . LEU A 1 83 ? -4.377 -8.159 -4.060 1.00 98.69 83 LEU A N 1
ATOM 701 C CA . LEU A 1 83 ? -4.681 -7.213 -5.136 1.00 98.69 83 LEU A CA 1
ATOM 702 C C . LEU A 1 83 ? -6.195 -6.955 -5.229 1.00 98.69 83 LEU A C 1
ATOM 704 O O . LEU A 1 83 ? -7.005 -7.832 -4.916 1.00 98.69 83 LEU A O 1
ATOM 708 N N . MET A 1 84 ? -6.557 -5.751 -5.671 1.00 98.50 84 MET A N 1
ATOM 709 C CA . MET A 1 84 ? -7.926 -5.326 -5.983 1.00 98.50 84 MET A CA 1
ATOM 710 C C . MET A 1 84 ? -8.066 -5.022 -7.488 1.00 98.50 84 MET A C 1
ATOM 712 O O . MET A 1 84 ? -8.110 -3.845 -7.853 1.00 98.50 84 MET A O 1
ATOM 716 N N . PRO A 1 85 ? -8.053 -6.044 -8.372 1.00 97.88 85 PRO A N 1
ATOM 717 C CA . PRO A 1 85 ? -8.194 -5.859 -9.824 1.00 97.88 85 PRO A CA 1
ATOM 718 C C . PRO A 1 85 ? -9.438 -5.060 -10.219 1.00 97.88 85 PRO A C 1
ATOM 720 O O . PRO A 1 85 ? -9.384 -4.293 -11.177 1.00 97.88 85 PRO A O 1
ATOM 723 N N . GLU A 1 86 ? -10.504 -5.141 -9.419 1.00 97.31 86 GLU A N 1
ATOM 724 C CA . GLU A 1 86 ? -11.737 -4.367 -9.569 1.00 97.31 86 GLU A CA 1
ATOM 725 C C . GLU A 1 86 ? -11.528 -2.837 -9.601 1.00 97.31 86 GLU A C 1
ATOM 727 O O . GLU A 1 86 ? -12.426 -2.107 -10.009 1.00 97.31 86 GLU A O 1
ATOM 732 N N . LEU A 1 87 ? -10.355 -2.342 -9.180 1.00 96.56 87 LEU A N 1
ATOM 733 C CA . LEU A 1 87 ? -10.013 -0.916 -9.133 1.00 96.56 87 LEU A CA 1
ATOM 734 C C . LEU A 1 87 ? -9.010 -0.458 -10.203 1.00 96.56 87 LEU A C 1
ATOM 736 O O . LEU A 1 87 ? -8.671 0.724 -10.216 1.00 96.56 87 LEU A O 1
ATOM 740 N N . TYR A 1 88 ? -8.468 -1.355 -11.033 1.00 95.38 88 TYR A N 1
ATOM 741 C CA . TYR A 1 88 ? -7.430 -0.970 -12.003 1.00 95.38 88 TYR A CA 1
ATOM 742 C C . TYR A 1 88 ? -7.427 -1.752 -13.320 1.00 95.38 88 TYR A C 1
ATOM 744 O O . TYR A 1 88 ? -6.699 -1.369 -14.234 1.00 95.38 88 TYR A O 1
ATOM 752 N N . GLN A 1 89 ? -8.187 -2.841 -13.433 1.00 92.50 89 GLN A N 1
ATOM 753 C CA . GLN A 1 89 ? -8.378 -3.540 -14.700 1.00 92.50 89 GLN A CA 1
ATOM 754 C C . GLN A 1 89 ? -9.595 -2.937 -15.410 1.00 92.50 89 GLN A C 1
ATOM 756 O O . GLN A 1 89 ? -10.713 -3.013 -14.897 1.00 92.50 89 GLN A O 1
ATOM 761 N N . HIS A 1 90 ? -9.361 -2.311 -16.564 1.00 82.44 90 HIS A N 1
ATOM 762 C CA . HIS A 1 90 ? -10.372 -1.695 -17.425 1.00 82.44 90 HIS A CA 1
ATOM 763 C C . HIS A 1 90 ? -10.122 -2.084 -18.879 1.00 82.44 90 HIS A C 1
ATOM 765 O O . HIS A 1 90 ? -8.930 -2.234 -19.238 1.00 82.44 90 HIS A O 1
#